Protein AF-A0A447T8I1-F1 (afdb_monomer)

Organism: Chromobacterium violaceum (NCBI:txid536)

Nearest PDB structures (foldseek):
  5cec-assembly1_A  TM=8.664E-01  e=1.759E-02  Bdellovibrio bacteriovorus HD100
  5ceb-assembly1_A  TM=6.278E-01  e=9.983E-03  Bdellovibrio bacteriovorus HD100
  5ced-assembly1_A  TM=6.564E-01  e=1.368E-02  Bdellovibrio bacteriovorus HD100
  5ceb-assembly2_B  TM=6.563E-01  e=1.368E-02  Bdellovibrio bacteriovorus HD100
  5cer-assembly4_G  TM=5.847E-01  e=1.132E-02  Bdellovibrio bacteriovorus HD100

Sequence (103 aa):
MLLDAARGPYAGEFIASLPIAATDGTLKKRFAELGPRLRMKTGTLNDVKALAGYWQAADGRRLAIVAIVNGPRAMESGKALDAVVADLALAFNTDAMRSSAKR

Structure (mmCIF, N/CA/C/O backbone):
data_AF-A0A447T8I1-F1
#
_entry.id   AF-A0A447T8I1-F1
#
loop_
_atom_site.group_PDB
_atom_site.id
_atom_site.type_symbol
_atom_site.label_atom_id
_atom_site.label_alt_id
_atom_site.label_comp_id
_atom_site.label_asym_id
_atom_site.label_entity_id
_atom_site.label_seq_id
_atom_site.pdbx_PDB_ins_code
_atom_site.Cartn_x
_atom_site.Cartn_y
_atom_site.Cartn_z
_atom_site.occupancy
_atom_site.B_iso_or_equiv
_atom_site.auth_seq_id
_atom_site.auth_comp_id
_atom_site.auth_asym_id
_atom_site.auth_atom_id
_atom_site.pdbx_PDB_model_num
ATOM 1 N N . MET A 1 1 ? -1.283 -14.438 5.667 1.00 86.75 1 MET A N 1
ATOM 2 C CA . MET A 1 1 ? -0.375 -13.507 6.378 1.00 86.75 1 MET A CA 1
ATOM 3 C C . MET A 1 1 ? -1.011 -12.156 6.708 1.00 86.75 1 MET A C 1
ATOM 5 O O . MET A 1 1 ? -1.204 -11.927 7.887 1.00 86.75 1 MET A O 1
ATOM 9 N N . LEU A 1 2 ? -1.335 -11.248 5.764 1.00 94.19 2 LEU A N 1
ATOM 10 C CA . LEU A 1 2 ? -1.904 -9.926 6.137 1.00 94.19 2 LEU A CA 1
ATOM 11 C C . LEU A 1 2 ? -3.222 -10.054 6.924 1.00 94.19 2 LEU A C 1
ATOM 13 O O . LEU A 1 2 ? -3.401 -9.430 7.962 1.00 94.19 2 LEU A O 1
ATOM 17 N N . LEU A 1 3 ? -4.132 -10.922 6.481 1.00 93.62 3 LEU A N 1
ATOM 18 C CA . LEU A 1 3 ? -5.373 -11.169 7.224 1.00 93.62 3 LEU A CA 1
ATOM 19 C C . LEU A 1 3 ? -5.114 -11.697 8.643 1.00 93.62 3 LEU A C 1
ATOM 21 O O . LEU A 1 3 ? -5.807 -11.294 9.573 1.00 93.62 3 LEU A O 1
ATOM 25 N N . ASP A 1 4 ? -4.097 -12.540 8.813 1.00 93.44 4 ASP A N 1
ATOM 26 C CA . ASP A 1 4 ? -3.733 -13.113 10.112 1.00 93.44 4 ASP A CA 1
ATOM 27 C C . ASP A 1 4 ? -3.084 -12.058 11.014 1.00 93.44 4 ASP A C 1
ATOM 29 O O . ASP A 1 4 ? -3.481 -11.897 12.164 1.00 93.44 4 ASP A O 1
ATOM 33 N N . ALA A 1 5 ? -2.155 -11.264 10.473 1.00 92.94 5 ALA A N 1
ATOM 34 C CA . ALA A 1 5 ? -1.505 -10.167 11.185 1.00 92.94 5 ALA A CA 1
ATOM 35 C C . ALA A 1 5 ? -2.520 -9.120 11.666 1.00 92.94 5 ALA A C 1
ATOM 37 O O . ALA A 1 5 ? -2.406 -8.618 12.778 1.00 92.94 5 ALA A O 1
ATOM 38 N N . ALA A 1 6 ? -3.553 -8.834 10.868 1.00 91.88 6 ALA A N 1
ATOM 39 C CA . ALA A 1 6 ? -4.625 -7.915 11.240 1.00 91.88 6 ALA A CA 1
ATOM 40 C C . ALA A 1 6 ? -5.545 -8.439 12.360 1.00 91.88 6 ALA A C 1
ATOM 42 O O . ALA A 1 6 ? -6.269 -7.637 12.951 1.00 91.88 6 ALA A O 1
ATOM 43 N N . ARG A 1 7 ? -5.546 -9.753 12.623 1.00 92.44 7 ARG A N 1
ATOM 44 C CA . ARG A 1 7 ? -6.334 -10.417 13.677 1.00 92.44 7 ARG A CA 1
ATOM 45 C C . ARG A 1 7 ? -5.501 -10.778 14.910 1.00 92.44 7 ARG A C 1
ATOM 47 O O . ARG A 1 7 ? -6.066 -11.180 15.921 1.00 92.44 7 ARG A O 1
ATOM 54 N N . GLY A 1 8 ? -4.177 -10.676 14.813 1.00 92.75 8 GLY A N 1
ATOM 55 C CA . GLY A 1 8 ? -3.254 -11.028 15.883 1.00 92.75 8 GLY A CA 1
ATOM 56 C C . GLY A 1 8 ? -3.182 -9.979 17.001 1.00 92.75 8 GLY A C 1
ATOM 57 O O . GLY A 1 8 ? -3.617 -8.841 16.821 1.00 92.75 8 GLY A O 1
ATOM 58 N N . PRO A 1 9 ? -2.570 -10.333 18.144 1.00 95.44 9 PRO A N 1
ATOM 59 C CA . PRO A 1 9 ? -2.444 -9.440 19.299 1.00 95.44 9 PRO A CA 1
ATOM 60 C C . PRO A 1 9 ? -1.602 -8.185 19.017 1.00 95.44 9 PRO A C 1
ATOM 62 O O . PRO A 1 9 ? -1.811 -7.166 19.660 1.00 95.44 9 PRO A O 1
ATOM 65 N N . TYR A 1 10 ? -0.703 -8.237 18.028 1.00 95.50 10 TYR A N 1
ATOM 66 C CA . TYR A 1 10 ? 0.179 -7.129 17.627 1.00 95.50 10 TYR A CA 1
ATOM 67 C C . TYR A 1 10 ? -0.304 -6.393 16.367 1.00 95.50 10 TYR A C 1
ATOM 69 O O . TYR A 1 10 ? 0.487 -5.796 15.630 1.00 95.50 10 TYR A O 1
ATOM 77 N N . ALA A 1 11 ? -1.598 -6.495 16.042 1.00 94.50 11 ALA A N 1
ATOM 78 C CA . ALA A 1 11 ? -2.146 -5.907 14.822 1.00 94.50 11 ALA A CA 1
ATOM 79 C C . ALA A 1 11 ? -1.917 -4.388 14.756 1.00 94.50 11 ALA A C 1
ATOM 81 O O . ALA A 1 11 ? -1.638 -3.857 13.678 1.00 94.50 11 ALA A O 1
ATOM 82 N N . GLY A 1 12 ? -2.022 -3.694 15.894 1.00 94.00 12 GLY A N 1
ATOM 83 C CA . GLY A 1 12 ? -1.830 -2.247 15.983 1.00 94.00 12 GLY A CA 1
ATOM 84 C C . GLY A 1 12 ? -0.414 -1.833 15.601 1.00 94.00 12 GLY A C 1
ATOM 85 O O . GLY A 1 12 ? -0.234 -1.018 14.698 1.00 94.00 12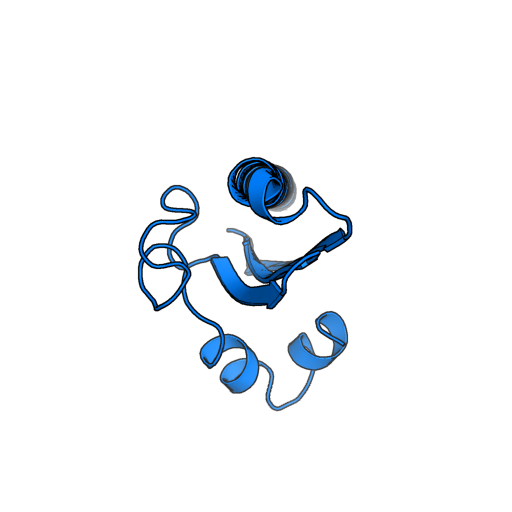 GLY A O 1
ATOM 86 N N . GLU A 1 13 ? 0.586 -2.447 16.225 1.00 96.12 13 GLU A N 1
ATOM 87 C CA . GLU A 1 13 ? 2.007 -2.189 15.999 1.00 96.12 13 GLU A CA 1
ATOM 88 C C . GLU A 1 13 ? 2.422 -2.569 14.577 1.00 96.12 13 GLU A C 1
ATOM 90 O O . GLU A 1 13 ? 3.112 -1.804 13.899 1.00 96.12 13 GLU A O 1
ATOM 95 N N . PHE A 1 14 ? 1.947 -3.717 14.081 1.00 95.69 14 PHE A N 1
ATOM 96 C CA . PHE A 1 14 ? 2.223 -4.146 12.713 1.00 95.69 14 PHE A CA 1
ATOM 97 C C . PHE A 1 14 ? 1.696 -3.130 11.692 1.00 95.69 14 PHE A C 1
ATOM 99 O O . PHE A 1 14 ? 2.434 -2.715 10.800 1.00 95.69 14 PHE A O 1
ATOM 106 N N . ILE A 1 15 ? 0.446 -2.677 11.830 1.00 95.56 15 ILE A N 1
ATOM 107 C CA . ILE A 1 15 ? -0.136 -1.669 10.931 1.00 95.56 15 ILE A CA 1
ATOM 108 C C . ILE A 1 15 ? 0.569 -0.319 11.094 1.00 95.56 15 ILE A C 1
ATOM 110 O O . ILE A 1 15 ? 0.820 0.363 10.099 1.00 95.56 15 ILE A O 1
ATOM 114 N N . ALA A 1 16 ? 0.908 0.061 12.327 1.00 94.69 16 ALA A N 1
ATOM 115 C CA . ALA A 1 16 ? 1.613 1.301 12.622 1.00 94.69 16 ALA A CA 1
ATOM 116 C C . ALA A 1 16 ? 2.996 1.354 11.956 1.00 94.69 16 ALA A C 1
ATOM 118 O O . ALA A 1 16 ? 3.407 2.424 11.516 1.00 94.69 16 ALA A O 1
ATOM 119 N N . SER A 1 17 ? 3.663 0.203 11.821 1.00 94.69 17 SER A N 1
ATOM 120 C CA . SER A 1 17 ? 4.969 0.081 11.163 1.00 94.69 17 SER A CA 1
ATOM 121 C C . SER A 1 17 ? 4.932 0.293 9.643 1.00 94.69 17 SER A C 1
ATOM 123 O O . SER A 1 17 ? 5.969 0.543 9.024 1.00 94.69 17 SER A O 1
ATOM 125 N N . LEU A 1 18 ? 3.754 0.185 9.016 1.00 96.75 18 LEU A N 1
ATOM 126 C CA . LEU A 1 18 ? 3.615 0.349 7.573 1.00 96.75 18 LEU A CA 1
ATOM 127 C C . LEU A 1 18 ? 3.621 1.840 7.187 1.00 96.75 18 LEU A C 1
ATOM 129 O O . LEU A 1 18 ? 2.883 2.618 7.800 1.00 96.75 18 LEU A O 1
ATOM 133 N N . PRO A 1 19 ? 4.369 2.228 6.131 1.00 97.75 19 PRO A N 1
ATOM 134 C CA . PRO A 1 19 ? 4.368 3.590 5.606 1.00 97.75 19 PRO A CA 1
ATOM 135 C C . PRO A 1 19 ? 2.969 4.104 5.268 1.00 97.75 19 PRO A C 1
ATOM 137 O O . PRO A 1 19 ? 2.165 3.382 4.671 1.00 97.75 19 PRO A O 1
ATOM 140 N N . ILE A 1 20 ? 2.717 5.370 5.595 1.00 97.75 20 ILE A N 1
ATOM 141 C CA . ILE A 1 20 ? 1.455 6.057 5.332 1.00 97.75 20 ILE A CA 1
ATOM 142 C C . ILE A 1 20 ? 1.493 6.722 3.948 1.00 97.75 20 ILE A C 1
ATOM 144 O O . ILE A 1 20 ? 2.448 7.428 3.602 1.00 97.75 20 ILE A O 1
ATOM 148 N N . ALA A 1 21 ? 0.439 6.519 3.155 1.00 97.31 21 ALA A N 1
ATOM 149 C CA . ALA A 1 21 ? 0.269 7.194 1.871 1.00 97.31 21 ALA A CA 1
ATOM 150 C C . ALA A 1 21 ? 0.326 8.727 1.997 1.00 97.31 21 ALA A C 1
ATOM 152 O O . ALA A 1 21 ? -0.092 9.307 3.001 1.00 97.31 21 ALA A O 1
ATOM 153 N N . ALA A 1 22 ? 0.895 9.377 0.977 1.00 96.25 22 ALA A N 1
ATOM 154 C CA . ALA A 1 22 ? 1.117 10.825 0.896 1.00 96.25 22 ALA A CA 1
ATOM 155 C C . ALA A 1 22 ? 1.935 11.462 2.040 1.00 96.25 22 ALA A C 1
ATOM 157 O O . ALA A 1 22 ? 2.058 12.683 2.104 1.00 96.25 22 ALA A O 1
ATOM 158 N N . THR A 1 23 ? 2.529 10.651 2.921 1.00 96.00 23 THR A N 1
ATOM 159 C CA . THR A 1 23 ? 3.230 11.139 4.116 1.00 96.00 23 THR A CA 1
ATOM 160 C C . THR A 1 23 ? 4.645 10.573 4.188 1.00 96.00 23 THR A C 1
ATOM 162 O O . THR A 1 23 ? 5.619 11.330 4.185 1.00 96.00 23 THR A O 1
ATOM 165 N N . ASP A 1 24 ? 4.781 9.244 4.142 1.00 92.31 24 ASP A N 1
ATOM 166 C CA . ASP A 1 24 ? 6.020 8.583 4.551 1.00 92.31 24 ASP A CA 1
ATOM 167 C C . ASP A 1 24 ? 6.791 7.936 3.403 1.00 92.31 24 ASP A C 1
ATOM 169 O O . ASP A 1 24 ? 6.233 7.318 2.490 1.00 92.31 24 ASP A O 1
ATOM 173 N N . GLY A 1 25 ? 8.122 8.014 3.509 1.00 91.81 25 GLY A N 1
ATOM 174 C CA . GLY A 1 25 ? 9.083 7.220 2.744 1.00 91.81 25 GLY A CA 1
ATOM 175 C C . GLY A 1 25 ? 8.740 7.070 1.261 1.00 91.81 25 GLY A C 1
ATOM 176 O O . GLY A 1 25 ? 8.568 8.045 0.529 1.00 91.81 25 GLY A O 1
ATOM 177 N N . THR A 1 26 ? 8.622 5.821 0.810 1.00 93.25 26 THR A N 1
ATOM 178 C CA . THR A 1 26 ? 8.363 5.468 -0.596 1.00 93.25 26 THR A CA 1
ATOM 179 C C . THR A 1 26 ? 6.937 5.759 -1.077 1.00 93.25 26 THR A C 1
ATOM 181 O O . THR A 1 26 ? 6.643 5.526 -2.251 1.00 93.25 26 THR A O 1
ATOM 184 N N . LEU A 1 27 ? 6.042 6.210 -0.191 1.00 95.81 27 LEU A N 1
ATOM 185 C CA . LEU A 1 27 ? 4.663 6.587 -0.514 1.00 95.81 27 LEU A CA 1
ATOM 186 C C . LEU A 1 27 ? 4.406 8.095 -0.404 1.00 95.81 27 LEU A C 1
ATOM 188 O O . LEU A 1 27 ? 3.323 8.541 -0.764 1.00 95.81 27 LEU A O 1
ATOM 192 N N . LYS A 1 28 ? 5.394 8.897 0.013 1.00 95.19 28 LYS A N 1
ATOM 193 C CA . LYS A 1 28 ? 5.243 10.342 0.262 1.00 95.19 28 LYS A CA 1
ATOM 194 C C . LYS A 1 28 ? 4.593 11.133 -0.884 1.00 95.19 28 LYS A C 1
ATOM 196 O O . LYS A 1 28 ? 3.934 12.131 -0.637 1.00 95.19 28 LYS A O 1
ATOM 201 N N . LYS A 1 29 ? 4.782 10.710 -2.138 1.00 95.19 29 LYS A N 1
ATOM 202 C CA . LYS A 1 29 ? 4.211 11.360 -3.336 1.00 95.19 29 LYS A CA 1
ATOM 203 C C . LYS A 1 29 ? 3.177 10.491 -4.074 1.00 95.19 29 LYS A C 1
ATOM 205 O O . LYS A 1 29 ? 2.952 10.705 -5.259 1.00 95.19 29 LYS A O 1
ATOM 210 N N . ARG A 1 30 ? 2.617 9.468 -3.422 1.00 95.56 30 ARG A N 1
ATOM 211 C CA . ARG A 1 30 ? 1.702 8.480 -4.023 1.00 95.56 30 ARG A CA 1
ATOM 212 C C . ARG A 1 30 ? 0.412 8.396 -3.211 1.00 95.56 30 ARG A C 1
ATOM 214 O O . ARG A 1 30 ? 0.460 8.564 -1.992 1.00 95.56 30 ARG A O 1
ATOM 221 N N . PHE A 1 31 ? -0.698 8.091 -3.884 1.00 97.12 31 PHE A N 1
ATOM 222 C CA . PHE A 1 31 ? -2.014 7.867 -3.271 1.00 97.12 31 PHE A CA 1
ATOM 223 C C . PHE A 1 31 ? -2.533 9.056 -2.440 1.00 97.12 31 PHE A C 1
ATOM 225 O O . PHE A 1 31 ? -3.029 8.884 -1.325 1.00 97.12 31 PHE A O 1
ATOM 232 N N . ALA A 1 32 ? -2.388 10.280 -2.955 1.00 95.81 32 ALA A N 1
ATOM 233 C CA . ALA A 1 32 ? -2.827 11.493 -2.259 1.00 95.81 32 ALA A CA 1
ATOM 234 C C . ALA A 1 32 ? -4.347 11.521 -2.037 1.00 95.81 32 ALA A C 1
ATOM 236 O O . ALA A 1 32 ? -4.817 11.962 -0.993 1.00 95.81 32 ALA A O 1
ATOM 237 N N . GLU A 1 33 ? -5.095 10.982 -2.992 1.00 94.06 33 GLU A N 1
ATOM 238 C CA . GLU A 1 33 ? -6.544 10.816 -2.976 1.00 94.06 33 GLU A CA 1
ATOM 239 C C . GLU A 1 33 ? -7.039 9.855 -1.885 1.00 94.06 33 GLU A C 1
ATOM 241 O O . GLU A 1 33 ? -8.165 9.982 -1.409 1.00 94.06 33 GLU A O 1
ATOM 246 N N . LEU A 1 34 ? -6.192 8.916 -1.456 1.00 95.81 34 LEU A N 1
ATOM 247 C CA . LEU A 1 34 ? -6.501 7.969 -0.386 1.00 95.81 34 LEU A CA 1
ATOM 248 C C . LEU A 1 34 ? -6.029 8.468 0.985 1.00 95.81 34 LEU A C 1
ATOM 250 O O . LEU A 1 34 ? -6.677 8.212 2.006 1.00 95.81 34 LEU A O 1
ATOM 254 N N . GLY A 1 35 ? -4.905 9.187 1.016 1.00 95.25 35 GLY A N 1
ATOM 255 C CA . GLY A 1 35 ? -4.353 9.783 2.227 1.00 95.25 35 GLY A CA 1
ATOM 256 C C . GLY A 1 35 ? -4.058 8.752 3.330 1.00 95.25 35 GLY A C 1
ATOM 257 O O . GLY A 1 35 ? -3.771 7.587 3.047 1.00 95.25 35 GLY A O 1
ATOM 258 N N . PRO A 1 36 ? -4.142 9.130 4.619 1.00 95.94 36 PRO A N 1
ATOM 259 C CA . PRO A 1 36 ? -3.572 8.341 5.713 1.00 95.94 36 PRO A CA 1
ATOM 260 C C . PRO A 1 36 ? -4.291 7.017 6.016 1.00 95.94 36 PRO A C 1
ATOM 262 O O . PRO A 1 36 ? -3.810 6.214 6.818 1.00 95.94 36 PRO A O 1
ATOM 265 N N . ARG A 1 37 ? -5.445 6.780 5.383 1.00 96.25 37 ARG A N 1
ATOM 266 C CA . ARG A 1 37 ? -6.212 5.532 5.490 1.00 96.25 37 ARG A CA 1
ATOM 267 C C . ARG A 1 37 ? -5.585 4.384 4.697 1.00 96.25 37 ARG A C 1
ATOM 269 O O . ARG A 1 37 ? -5.939 3.230 4.942 1.00 96.25 37 ARG A O 1
ATOM 276 N N . LEU A 1 38 ? -4.662 4.683 3.777 1.00 98.12 38 LEU A N 1
ATOM 277 C CA . LEU A 1 38 ? -3.856 3.685 3.085 1.00 98.12 38 LEU A CA 1
ATOM 278 C C . LEU A 1 38 ? -2.473 3.578 3.737 1.00 98.12 38 LEU A C 1
ATOM 280 O O . LEU A 1 38 ? -1.721 4.552 3.814 1.00 98.12 38 LEU A O 1
ATOM 284 N N . ARG A 1 39 ? -2.117 2.363 4.160 1.00 98.12 39 ARG A N 1
ATOM 285 C CA . ARG A 1 39 ? -0.793 2.036 4.700 1.00 98.12 39 ARG A CA 1
ATOM 286 C C . ARG A 1 39 ? -0.228 0.814 4.007 1.00 98.12 39 ARG A C 1
ATOM 288 O O . ARG A 1 39 ? -0.860 -0.242 4.031 1.00 98.12 39 ARG A O 1
ATOM 295 N N . MET A 1 40 ? 0.948 0.930 3.394 1.00 98.12 40 MET A N 1
ATOM 296 C CA . MET A 1 40 ? 1.518 -0.164 2.602 1.00 98.12 40 MET A CA 1
ATOM 297 C C . MET A 1 40 ? 3.037 -0.202 2.637 1.00 98.12 40 MET A C 1
ATOM 299 O O . MET A 1 40 ? 3.717 0.823 2.599 1.00 98.12 40 MET A O 1
ATOM 303 N N . LYS A 1 41 ? 3.581 -1.416 2.592 1.00 97.62 41 LYS A N 1
ATOM 304 C CA . LYS A 1 41 ? 4.980 -1.633 2.260 1.00 97.62 41 LYS A CA 1
ATOM 305 C C . LYS A 1 41 ? 5.161 -1.680 0.744 1.00 97.62 41 LYS A C 1
ATOM 307 O O . LYS A 1 41 ? 4.352 -2.246 0.012 1.00 97.62 41 LYS A O 1
ATOM 312 N N . THR A 1 42 ? 6.270 -1.107 0.293 1.00 97.06 42 THR A N 1
ATOM 313 C CA . THR A 1 42 ? 6.751 -1.165 -1.090 1.00 97.06 42 THR A CA 1
ATOM 314 C C . THR A 1 42 ? 7.840 -2.226 -1.257 1.00 97.06 42 THR A C 1
ATOM 316 O O . THR A 1 42 ? 8.675 -2.412 -0.365 1.00 97.06 42 THR A O 1
ATOM 319 N N . GLY A 1 43 ? 7.851 -2.888 -2.413 1.00 96.19 43 GLY A N 1
ATOM 320 C CA . GLY A 1 43 ? 8.920 -3.773 -2.871 1.00 96.19 43 GLY A CA 1
ATOM 321 C C . GLY A 1 43 ? 9.348 -3.405 -4.290 1.00 96.19 43 GLY A C 1
ATOM 322 O O . GLY A 1 43 ? 8.519 -3.068 -5.137 1.00 96.19 43 GLY A O 1
ATOM 323 N N . THR A 1 44 ? 10.650 -3.390 -4.556 1.00 96.00 44 THR A N 1
ATOM 324 C CA . THR A 1 44 ? 11.204 -3.144 -5.894 1.00 96.00 44 THR A CA 1
ATOM 325 C C . THR A 1 44 ? 12.476 -3.963 -6.056 1.00 96.00 44 THR A C 1
ATOM 327 O O . THR A 1 44 ? 13.375 -3.846 -5.229 1.00 96.00 44 THR A O 1
ATOM 330 N N . LEU A 1 45 ? 12.523 -4.769 -7.111 1.00 96.06 45 LEU A N 1
ATOM 331 C CA . LEU A 1 45 ? 13.696 -5.487 -7.619 1.00 96.06 45 LEU A CA 1
ATOM 332 C C . LEU A 1 45 ? 13.762 -5.263 -9.139 1.00 96.06 45 LEU A C 1
ATOM 334 O O . LEU A 1 45 ? 12.851 -4.647 -9.691 1.00 96.06 45 LEU A O 1
ATOM 338 N N . ASN A 1 46 ? 14.801 -5.769 -9.812 1.00 95.38 46 ASN A N 1
ATOM 339 C CA . ASN A 1 46 ? 15.012 -5.549 -11.253 1.00 95.38 46 ASN A CA 1
ATOM 340 C C . ASN A 1 46 ? 13.763 -5.864 -12.094 1.00 95.38 46 ASN A C 1
ATOM 342 O O . ASN A 1 46 ? 13.304 -5.015 -12.852 1.00 95.38 46 ASN A O 1
ATOM 346 N N . ASP A 1 47 ? 13.157 -7.027 -11.861 1.00 97.00 47 ASP A N 1
ATOM 347 C CA . ASP A 1 47 ? 11.995 -7.502 -12.617 1.00 97.00 47 ASP A CA 1
ATOM 348 C C . ASP A 1 47 ? 10.732 -7.583 -11.750 1.00 97.00 47 ASP A C 1
ATOM 350 O O . ASP A 1 47 ? 9.814 -8.341 -12.058 1.00 97.00 47 ASP A O 1
ATOM 354 N N . VAL A 1 48 ? 10.681 -6.841 -10.633 1.00 97.81 48 VAL A N 1
ATOM 355 C CA . VAL A 1 48 ? 9.550 -6.900 -9.692 1.00 97.81 48 VAL A CA 1
ATOM 356 C C . VAL A 1 48 ? 9.159 -5.523 -9.168 1.00 97.81 48 VAL A C 1
ATOM 358 O O . VAL A 1 48 ? 9.975 -4.785 -8.611 1.00 97.81 48 VAL A O 1
ATOM 361 N N . LYS A 1 49 ? 7.859 -5.228 -9.218 1.00 97.94 49 LYS A N 1
ATOM 362 C CA . LYS A 1 49 ? 7.222 -4.145 -8.461 1.00 97.94 49 LYS A CA 1
ATOM 363 C C . LYS A 1 49 ? 6.128 -4.710 -7.573 1.00 97.94 49 LYS A C 1
ATOM 365 O O . LYS A 1 49 ? 5.274 -5.451 -8.044 1.00 97.94 49 LYS A O 1
ATOM 370 N N . ALA A 1 50 ? 6.138 -4.340 -6.296 1.00 98.06 50 ALA A N 1
ATOM 371 C CA . ALA A 1 50 ? 5.173 -4.847 -5.331 1.00 98.06 50 ALA A CA 1
ATOM 372 C C . ALA A 1 50 ? 4.670 -3.770 -4.363 1.00 98.06 50 ALA A C 1
ATOM 374 O O . ALA A 1 50 ? 5.413 -2.875 -3.942 1.00 98.06 50 ALA A O 1
ATOM 375 N N . LEU A 1 51 ? 3.408 -3.919 -3.973 1.00 98.25 51 LEU A N 1
ATOM 376 C CA . LEU A 1 51 ? 2.728 -3.187 -2.914 1.00 98.25 51 LEU A CA 1
ATOM 377 C C . LEU A 1 51 ? 1.929 -4.172 -2.064 1.00 98.25 51 LEU A C 1
ATOM 379 O O . LEU A 1 51 ? 1.215 -5.019 -2.599 1.00 98.25 51 LEU A O 1
ATOM 383 N N . ALA A 1 52 ? 2.020 -4.052 -0.744 1.00 98.25 52 ALA A N 1
ATOM 384 C CA . ALA A 1 52 ? 1.226 -4.864 0.172 1.00 98.25 52 ALA A CA 1
ATOM 385 C C . ALA A 1 52 ? 0.862 -4.071 1.427 1.00 98.25 52 ALA A C 1
ATOM 387 O O . ALA A 1 52 ? 1.721 -3.418 2.020 1.00 98.25 52 ALA A O 1
ATOM 388 N N . GLY A 1 53 ? -0.398 -4.125 1.850 1.00 97.88 53 GLY A N 1
ATOM 389 C CA . GLY A 1 53 ? -0.839 -3.422 3.048 1.00 97.88 53 GLY A CA 1
ATOM 390 C C . GLY A 1 53 ? -2.348 -3.366 3.204 1.00 97.88 53 GLY A C 1
ATOM 391 O O . GLY A 1 53 ? -3.060 -4.271 2.768 1.00 97.88 53 GLY A O 1
ATOM 392 N N . TYR A 1 54 ? -2.824 -2.303 3.849 1.00 97.94 54 TYR A N 1
ATOM 393 C CA . TYR A 1 54 ? -4.221 -2.156 4.229 1.00 97.94 54 TYR A CA 1
ATOM 394 C C . TYR A 1 54 ? -4.805 -0.813 3.822 1.00 97.94 54 TYR A C 1
ATOM 396 O O . TYR A 1 54 ? -4.160 0.229 3.945 1.00 97.94 54 TYR A O 1
ATOM 404 N N . TRP A 1 55 ? -6.078 -0.863 3.449 1.00 97.75 55 TRP A N 1
ATOM 405 C CA . TRP A 1 55 ? -6.971 0.280 3.353 1.00 97.75 55 TRP A CA 1
ATOM 406 C C . TRP A 1 55 ? -8.009 0.225 4.478 1.00 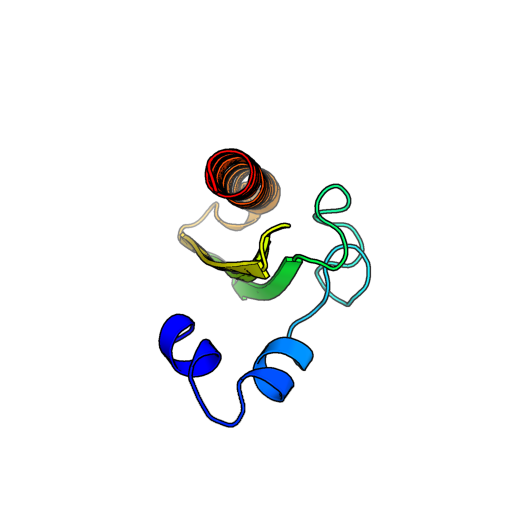97.75 55 TRP A C 1
ATOM 408 O O . TRP A 1 55 ? -8.608 -0.827 4.720 1.00 97.75 55 TRP A O 1
ATOM 418 N N . GLN A 1 56 ? -8.229 1.348 5.160 1.00 96.44 56 GLN A N 1
ATOM 419 C CA . GLN A 1 56 ? -9.284 1.497 6.161 1.00 96.44 56 GLN A CA 1
ATOM 420 C C . GLN A 1 56 ? -10.480 2.254 5.570 1.00 96.44 56 GLN A C 1
ATOM 422 O O . GLN A 1 56 ? -10.401 3.456 5.313 1.00 96.44 56 GLN A O 1
ATOM 427 N N . ALA A 1 57 ? -11.593 1.549 5.365 1.00 95.06 57 ALA A N 1
ATOM 428 C CA . ALA A 1 57 ? -12.823 2.134 4.845 1.00 95.06 57 ALA A CA 1
ATOM 429 C C . ALA A 1 57 ? -13.552 2.977 5.900 1.00 95.06 57 ALA A C 1
ATOM 431 O O . ALA A 1 57 ? -13.298 2.876 7.103 1.00 95.06 57 ALA A O 1
ATOM 432 N N . ALA A 1 58 ? -14.479 3.817 5.438 1.00 91.56 58 ALA A N 1
ATOM 433 C CA . ALA A 1 58 ? -15.235 4.729 6.295 1.00 91.56 58 ALA A CA 1
ATOM 434 C C . ALA A 1 58 ? -16.114 4.022 7.346 1.00 91.56 58 ALA A C 1
ATOM 436 O O . ALA A 1 58 ? -16.365 4.595 8.400 1.00 91.56 58 ALA A O 1
ATOM 437 N N . ASP A 1 59 ? -16.549 2.788 7.084 1.00 91.56 59 ASP A N 1
ATOM 438 C CA . ASP A 1 59 ? -17.354 1.966 8.001 1.00 91.56 59 ASP A CA 1
ATOM 439 C C . ASP A 1 59 ? -16.505 1.174 9.017 1.00 91.56 59 ASP A C 1
ATOM 441 O O . ASP A 1 59 ? -17.018 0.319 9.737 1.00 91.56 59 ASP A O 1
ATOM 445 N N . GLY A 1 60 ? -15.191 1.419 9.054 1.00 90.44 60 GLY A N 1
ATOM 446 C CA . GLY A 1 60 ? -14.250 0.730 9.931 1.00 90.44 60 GLY A CA 1
ATOM 447 C C . GLY A 1 60 ? -13.786 -0.634 9.415 1.00 90.44 60 GLY A C 1
ATOM 448 O O . GLY A 1 60 ? -12.852 -1.200 9.992 1.00 90.44 60 GLY A O 1
ATOM 449 N N . ARG A 1 61 ? -14.355 -1.157 8.316 1.00 92.31 61 ARG A N 1
ATOM 450 C CA . ARG A 1 61 ? -13.837 -2.374 7.681 1.00 92.31 61 ARG A CA 1
ATOM 451 C C . ARG A 1 61 ? -12.462 -2.108 7.080 1.00 92.31 61 ARG A C 1
ATOM 453 O O . ARG A 1 61 ? -12.142 -1.015 6.611 1.00 92.31 61 ARG A O 1
ATOM 460 N N . ARG A 1 62 ? -11.639 -3.153 7.071 1.00 93.56 62 ARG A N 1
ATOM 461 C CA . ARG A 1 62 ? -10.282 -3.109 6.531 1.00 93.56 62 ARG A CA 1
ATOM 462 C C . ARG A 1 62 ? -10.172 -4.024 5.324 1.00 93.56 62 ARG A C 1
ATOM 464 O O . ARG A 1 62 ? -10.523 -5.199 5.412 1.00 93.56 62 ARG A O 1
ATOM 471 N N . LEU A 1 63 ? -9.637 -3.4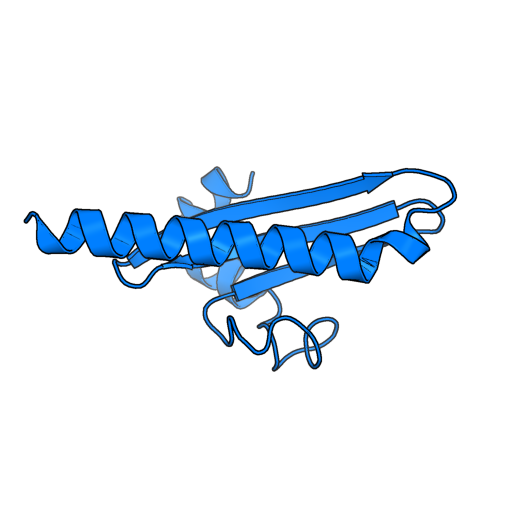93 4.234 1.00 96.31 63 LEU A N 1
ATOM 472 C CA . LEU A 1 63 ? -9.285 -4.261 3.048 1.00 96.31 63 LEU A CA 1
ATOM 473 C C . LEU A 1 63 ? -7.779 -4.529 3.064 1.00 96.31 63 LEU A C 1
ATOM 475 O O . LEU A 1 63 ? -6.986 -3.594 3.151 1.00 96.31 63 LEU A O 1
ATOM 479 N N . ALA A 1 64 ? -7.382 -5.799 2.988 1.00 97.38 64 ALA A N 1
ATOM 480 C CA . ALA A 1 64 ? -5.996 -6.175 2.730 1.00 97.38 64 ALA A CA 1
ATOM 481 C C . ALA A 1 64 ? -5.760 -6.194 1.214 1.00 97.38 64 ALA A C 1
ATOM 483 O O . ALA A 1 64 ? -6.510 -6.843 0.488 1.00 97.38 64 ALA A O 1
ATOM 484 N N . ILE A 1 65 ? -4.724 -5.498 0.747 1.00 97.94 65 ILE A N 1
ATOM 485 C CA . ILE A 1 65 ? -4.379 -5.386 -0.674 1.00 97.94 65 ILE A CA 1
ATOM 486 C C . ILE A 1 65 ? -2.954 -5.896 -0.868 1.00 97.94 65 ILE A C 1
ATOM 488 O O . ILE A 1 65 ? -2.038 -5.483 -0.155 1.00 97.94 65 ILE A O 1
ATOM 492 N N . VAL A 1 66 ? -2.770 -6.777 -1.851 1.00 98.00 66 VAL A N 1
ATOM 493 C CA . VAL A 1 66 ? -1.459 -7.226 -2.331 1.00 98.00 66 VAL A CA 1
ATOM 494 C C . VAL A 1 66 ? -1.464 -7.134 -3.847 1.00 98.00 66 VAL A C 1
ATOM 496 O O . VAL A 1 66 ? -2.329 -7.712 -4.498 1.00 98.00 66 VAL A O 1
ATOM 499 N N . ALA A 1 67 ? -0.495 -6.415 -4.399 1.00 97.62 67 ALA A N 1
ATOM 500 C CA . ALA A 1 67 ? -0.341 -6.242 -5.830 1.00 97.62 67 ALA A CA 1
ATOM 501 C C . ALA A 1 67 ? 1.133 -6.428 -6.197 1.00 97.62 67 ALA A C 1
ATOM 503 O O . ALA A 1 67 ? 2.008 -5.759 -5.644 1.00 97.62 67 ALA A O 1
ATOM 504 N N . ILE A 1 68 ? 1.409 -7.370 -7.097 1.00 98.00 68 ILE A N 1
ATOM 505 C CA . ILE A 1 68 ? 2.761 -7.754 -7.505 1.00 98.00 68 ILE A CA 1
ATOM 506 C C . ILE A 1 68 ? 2.780 -7.861 -9.024 1.00 98.00 68 ILE A C 1
ATOM 508 O O . ILE A 1 68 ? 1.940 -8.538 -9.613 1.00 98.00 68 ILE A O 1
ATOM 512 N N . VAL A 1 69 ? 3.758 -7.214 -9.645 1.00 98.12 69 VAL A N 1
ATOM 513 C CA . VAL A 1 69 ? 4.061 -7.346 -11.067 1.00 98.12 69 VAL A CA 1
ATOM 514 C C . VAL A 1 69 ? 5.452 -7.937 -11.190 1.00 98.12 69 VAL A C 1
ATOM 516 O O . VAL A 1 69 ? 6.405 -7.363 -10.665 1.00 98.12 69 VAL A O 1
ATOM 519 N N . ASN A 1 70 ? 5.545 -9.066 -11.891 1.00 98.00 70 ASN A N 1
ATOM 520 C CA . ASN A 1 70 ? 6.798 -9.735 -12.219 1.00 98.00 70 ASN A CA 1
ATOM 521 C C . ASN A 1 70 ? 7.032 -9.672 -13.731 1.00 98.00 70 ASN A C 1
ATOM 523 O O . ASN A 1 70 ? 6.103 -9.890 -14.511 1.00 98.00 70 ASN A O 1
ATOM 527 N N . GLY A 1 71 ? 8.270 -9.419 -14.138 1.00 96.94 71 GLY A N 1
ATOM 528 C CA . GLY A 1 71 ? 8.709 -9.468 -15.525 1.00 96.94 71 GLY A CA 1
ATOM 529 C C . GLY A 1 71 ? 9.679 -8.343 -15.895 1.00 96.94 71 GLY A C 1
ATOM 530 O O . GLY A 1 71 ? 9.817 -7.370 -15.154 1.00 96.94 71 GLY A O 1
ATOM 531 N N . PRO A 1 72 ? 10.288 -8.426 -17.089 1.00 96.50 72 PRO A N 1
ATOM 532 C CA . PRO A 1 72 ? 11.366 -7.528 -17.517 1.00 96.50 72 PRO A CA 1
ATOM 533 C C . PRO A 1 72 ? 10.953 -6.054 -17.633 1.00 96.50 72 PRO A C 1
ATOM 535 O O . PRO A 1 72 ? 11.795 -5.165 -17.676 1.00 96.50 72 PRO A O 1
ATOM 538 N N . ARG A 1 73 ? 9.644 -5.775 -17.683 1.00 95.88 73 ARG A N 1
ATOM 539 C CA . ARG A 1 73 ? 9.076 -4.418 -17.729 1.00 95.88 73 ARG A CA 1
ATOM 540 C C . ARG A 1 73 ? 8.358 -4.019 -16.438 1.00 95.88 73 ARG A 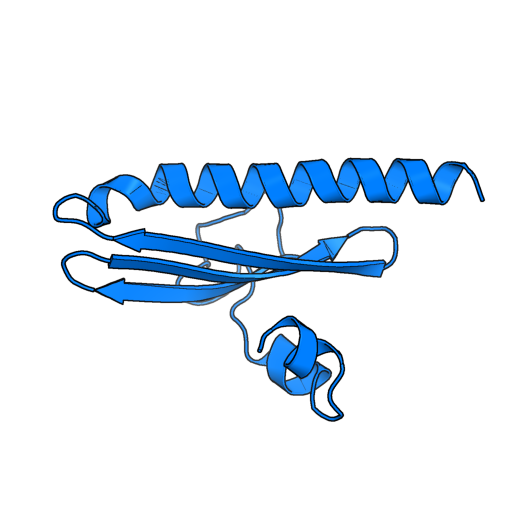C 1
ATOM 542 O O . ARG A 1 73 ? 7.597 -3.056 -16.431 1.00 95.88 73 ARG A O 1
ATOM 549 N N . ALA A 1 74 ? 8.566 -4.734 -15.330 1.00 96.75 74 ALA A N 1
ATOM 550 C CA . ALA A 1 74 ? 7.885 -4.438 -14.067 1.00 96.75 74 ALA A CA 1
ATOM 551 C C . ALA A 1 74 ? 8.149 -3.005 -13.578 1.00 96.75 74 ALA A C 1
ATOM 553 O O . ALA A 1 74 ? 7.275 -2.372 -12.995 1.00 96.75 74 ALA A O 1
ATOM 554 N N . MET A 1 75 ? 9.323 -2.440 -13.862 1.00 94.06 75 MET A N 1
ATOM 555 C CA . MET A 1 75 ? 9.643 -1.060 -13.486 1.00 94.06 75 MET A CA 1
ATOM 556 C C . MET A 1 75 ? 8.713 -0.020 -14.131 1.00 94.06 75 MET A C 1
ATOM 558 O O . MET A 1 75 ? 8.423 1.004 -13.509 1.00 94.06 75 MET A O 1
ATOM 562 N N . GLU A 1 76 ? 8.191 -0.304 -15.325 1.00 96.12 76 GLU A N 1
ATOM 563 C CA . GLU A 1 76 ? 7.256 0.560 -16.055 1.00 96.12 76 GLU A CA 1
ATOM 564 C C . GLU A 1 76 ? 5.834 0.491 -15.476 1.00 96.12 76 GLU A C 1
ATOM 566 O O . GLU A 1 76 ? 5.047 1.426 -15.626 1.00 96.12 76 GLU A O 1
ATOM 571 N N . SER A 1 77 ? 5.497 -0.582 -14.752 1.00 95.81 77 SER A N 1
ATOM 572 C CA . SER A 1 77 ? 4.135 -0.821 -14.270 1.00 95.81 77 SER A CA 1
ATOM 573 C C . SER A 1 77 ? 3.760 0.004 -13.039 1.00 95.81 77 SER A C 1
ATOM 575 O O . SER A 1 77 ? 2.623 -0.082 -12.589 1.00 95.81 77 SER A O 1
ATOM 577 N N . GLY A 1 78 ? 4.680 0.793 -12.470 1.00 95.12 78 GLY A N 1
ATOM 578 C CA . GLY A 1 78 ? 4.475 1.481 -11.190 1.00 95.12 78 GLY A CA 1
ATOM 579 C C . GLY A 1 78 ? 3.208 2.341 -11.141 1.00 95.12 78 GLY A C 1
ATOM 580 O O . GLY A 1 78 ? 2.432 2.222 -10.199 1.00 95.12 78 GLY A O 1
ATOM 581 N N . LYS A 1 79 ? 2.955 3.151 -12.178 1.00 95.81 79 LYS A N 1
ATOM 582 C CA . LYS A 1 79 ? 1.747 3.996 -12.246 1.00 95.81 79 LYS A CA 1
ATOM 583 C C . LYS A 1 79 ? 0.465 3.177 -12.394 1.00 95.81 79 LYS A C 1
ATOM 585 O O . LYS A 1 79 ? -0.532 3.494 -11.760 1.00 95.81 79 LYS A O 1
ATOM 590 N N . ALA A 1 80 ? 0.494 2.131 -13.220 1.00 96.94 80 ALA A N 1
ATOM 591 C CA . ALA A 1 80 ? -0.658 1.252 -13.413 1.00 96.94 80 ALA A CA 1
ATOM 592 C C . ALA A 1 80 ? 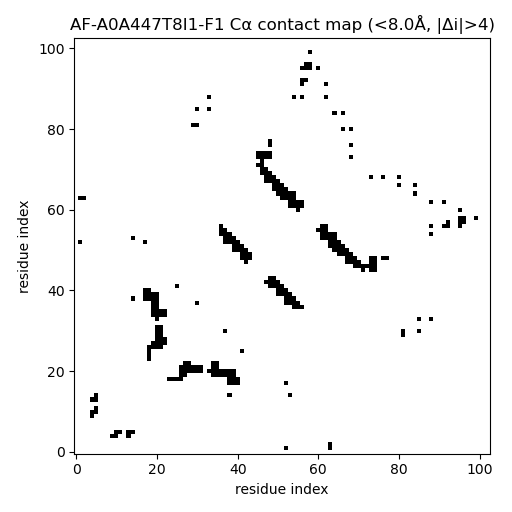-0.975 0.460 -12.135 1.00 96.9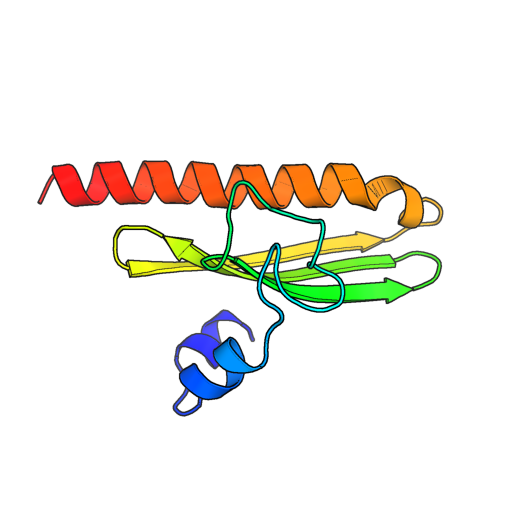4 80 ALA A C 1
ATOM 594 O O . ALA A 1 80 ? -2.135 0.308 -11.771 1.00 96.94 80 ALA A O 1
ATOM 595 N N . LEU A 1 81 ? 0.062 0.008 -11.424 1.00 97.31 81 LEU A N 1
ATOM 596 C CA . LEU A 1 81 ? -0.071 -0.665 -10.138 1.00 97.31 81 LEU A CA 1
ATOM 597 C C . LEU A 1 81 ? -0.716 0.255 -9.095 1.00 97.31 81 LEU A C 1
ATOM 599 O O . LEU A 1 81 ? -1.603 -0.183 -8.369 1.00 97.31 81 LEU A O 1
ATOM 603 N N . ASP A 1 82 ? -0.304 1.526 -9.057 1.00 97.69 82 ASP A N 1
ATOM 604 C CA . ASP A 1 82 ? -0.906 2.532 -8.178 1.00 97.69 82 ASP A CA 1
ATOM 605 C C . ASP A 1 82 ? -2.375 2.769 -8.527 1.00 97.69 82 ASP A C 1
ATOM 607 O O . ASP A 1 82 ? -3.222 2.721 -7.641 1.00 97.69 82 ASP A O 1
ATOM 611 N N . ALA A 1 83 ? -2.698 2.934 -9.810 1.00 97.94 83 ALA A N 1
ATOM 612 C CA . ALA A 1 83 ? -4.080 3.116 -10.248 1.00 97.94 83 ALA A CA 1
ATOM 613 C C . ALA A 1 83 ? -4.981 1.949 -9.808 1.00 97.94 83 ALA A C 1
ATOM 615 O O . ALA A 1 83 ? -6.007 2.172 -9.177 1.00 97.94 83 ALA A O 1
ATOM 616 N N . VAL A 1 84 ? -4.555 0.700 -10.025 1.00 97.69 84 VAL A N 1
ATOM 617 C CA . VAL A 1 84 ? -5.339 -0.481 -9.621 1.00 97.69 84 VAL A CA 1
ATOM 618 C C . VAL A 1 84 ? -5.537 -0.545 -8.103 1.00 97.69 84 VAL A C 1
ATOM 620 O O . VAL A 1 84 ? -6.626 -0.873 -7.635 1.00 97.69 84 VAL A O 1
ATOM 623 N N . VAL A 1 85 ? -4.508 -0.228 -7.311 1.00 98.12 85 VAL A N 1
ATOM 624 C CA . VAL A 1 85 ? -4.633 -0.185 -5.845 1.00 98.12 85 VAL A CA 1
ATOM 625 C C . VAL A 1 85 ? -5.610 0.910 -5.407 1.00 98.12 85 VAL A C 1
ATOM 627 O O . VAL A 1 85 ? -6.430 0.665 -4.518 1.00 98.12 85 VAL A O 1
ATOM 630 N N . ALA A 1 86 ? -5.546 2.088 -6.031 1.00 97.94 86 ALA A N 1
ATOM 631 C CA . ALA A 1 86 ? -6.456 3.192 -5.753 1.00 97.94 86 ALA A CA 1
ATOM 632 C C . ALA A 1 86 ? -7.909 2.829 -6.083 1.00 97.94 86 ALA A C 1
ATOM 634 O O . ALA A 1 86 ? -8.787 2.966 -5.229 1.00 97.94 86 ALA A O 1
ATOM 635 N N . ASP A 1 87 ? -8.143 2.270 -7.267 1.00 97.56 87 ASP A N 1
ATOM 636 C CA . ASP A 1 87 ? -9.469 1.863 -7.727 1.00 97.56 87 ASP A CA 1
ATOM 637 C C . ASP A 1 87 ? -10.090 0.807 -6.803 1.00 97.56 87 ASP A C 1
ATOM 639 O O . ASP A 1 87 ? -11.254 0.927 -6.415 1.00 97.56 87 ASP A O 1
ATOM 643 N N . LEU A 1 88 ? -9.309 -0.192 -6.373 1.00 97.12 88 LEU A N 1
ATOM 644 C CA . LEU A 1 88 ? -9.768 -1.208 -5.420 1.00 97.12 88 LEU A CA 1
ATOM 645 C C . LEU A 1 88 ? -10.165 -0.600 -4.068 1.00 97.12 88 LEU A C 1
ATOM 647 O O . LEU A 1 88 ? -11.201 -0.964 -3.505 1.00 97.12 88 LEU A O 1
ATOM 651 N N . ALA A 1 89 ? -9.362 0.327 -3.542 1.00 97.31 89 ALA A N 1
ATOM 652 C CA . ALA A 1 89 ? -9.644 0.990 -2.272 1.00 97.31 89 ALA A CA 1
ATOM 653 C C . ALA A 1 89 ? -10.923 1.842 -2.345 1.00 97.31 89 ALA A C 1
ATOM 655 O O . ALA A 1 89 ? -11.768 1.781 -1.443 1.00 97.31 89 ALA A O 1
ATOM 656 N N . LEU A 1 90 ? -11.095 2.596 -3.433 1.00 95.69 90 LEU A N 1
ATOM 657 C CA . LEU A 1 90 ? -12.267 3.441 -3.657 1.00 95.69 90 LEU A CA 1
ATOM 658 C C . LEU A 1 90 ? -13.536 2.609 -3.866 1.00 95.69 90 LEU A C 1
ATOM 660 O O . LEU A 1 90 ? -14.541 2.868 -3.201 1.00 95.69 90 LEU A O 1
ATOM 664 N N . ALA A 1 91 ? -13.480 1.570 -4.704 1.00 95.25 91 ALA A N 1
ATOM 665 C CA . ALA A 1 91 ? -14.607 0.671 -4.942 1.00 95.25 91 ALA A CA 1
ATOM 666 C C . ALA A 1 91 ? -15.070 -0.015 -3.646 1.00 95.25 91 ALA A C 1
ATOM 668 O O . ALA A 1 91 ? -16.267 -0.056 -3.348 1.00 95.25 91 ALA A O 1
ATOM 669 N N . PHE A 1 92 ? -14.125 -0.483 -2.825 1.00 95.75 92 PHE A N 1
ATOM 670 C CA . PHE A 1 92 ? -14.433 -1.062 -1.518 1.00 95.75 92 PHE A CA 1
ATOM 671 C C . PHE A 1 92 ? -15.058 -0.043 -0.558 1.00 95.75 92 PHE A C 1
ATOM 673 O O . PHE A 1 92 ? -15.987 -0.368 0.182 1.00 95.75 92 PHE A O 1
ATOM 680 N N . ASN A 1 93 ? -14.589 1.208 -0.573 1.00 93.94 93 ASN A N 1
ATOM 681 C CA . ASN A 1 93 ? -15.171 2.261 0.253 1.00 93.94 93 ASN A CA 1
ATOM 682 C C . ASN A 1 93 ? -16.615 2.596 -0.169 1.00 93.94 93 ASN A C 1
ATOM 684 O O . ASN A 1 93 ? -17.463 2.841 0.687 1.00 93.94 93 ASN A O 1
ATOM 688 N N . THR A 1 94 ? -16.928 2.561 -1.468 1.00 92.44 94 THR A N 1
ATOM 689 C CA . THR A 1 94 ? -18.307 2.728 -1.953 1.00 92.44 94 THR A CA 1
ATOM 690 C C . THR A 1 94 ? -19.227 1.609 -1.457 1.00 92.44 94 THR A C 1
ATOM 692 O O . THR A 1 94 ? -20.337 1.892 -1.005 1.00 92.44 94 THR A O 1
ATOM 695 N N . ASP A 1 95 ? -18.774 0.353 -1.493 1.00 90.62 95 ASP A N 1
ATOM 696 C CA . ASP A 1 95 ? -19.522 -0.784 -0.936 1.00 90.62 95 ASP A CA 1
ATOM 697 C C . ASP A 1 95 ? -19.767 -0.627 0.576 1.00 90.62 95 ASP A C 1
ATOM 699 O O . ASP A 1 95 ? -20.893 -0.769 1.058 1.00 90.62 95 ASP A O 1
ATOM 703 N N . ALA A 1 96 ? -18.730 -0.237 1.320 1.00 86.00 96 ALA A N 1
ATOM 704 C CA . ALA A 1 96 ? -18.806 0.080 2.745 1.00 86.00 96 ALA A CA 1
ATOM 705 C C . ALA A 1 96 ? -19.869 1.130 3.076 1.00 86.00 96 ALA A C 1
ATOM 707 O O . ALA A 1 96 ? -20.705 0.923 3.958 1.00 86.00 96 ALA A O 1
ATOM 708 N N . MET A 1 97 ? -19.897 2.229 2.327 1.00 88.00 97 MET A N 1
ATOM 709 C CA . MET A 1 97 ? -20.891 3.279 2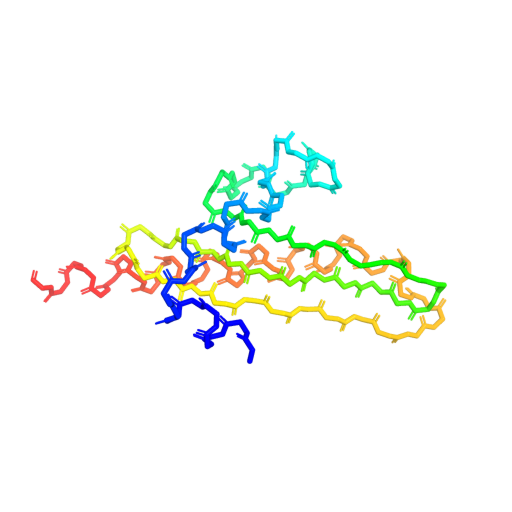.539 1.00 88.00 97 MET A CA 1
ATOM 710 C C . MET A 1 97 ? -22.320 2.793 2.260 1.00 88.00 97 MET A C 1
ATOM 712 O O . MET A 1 97 ? -23.231 3.116 3.022 1.00 88.00 97 MET A O 1
ATOM 716 N N . ARG A 1 98 ? -22.524 1.972 1.220 1.00 87.06 98 ARG A N 1
ATOM 717 C CA . ARG A 1 98 ? -23.841 1.388 0.902 1.00 87.06 98 ARG A CA 1
ATOM 718 C C . ARG A 1 98 ? -24.331 0.422 1.982 1.00 87.06 98 ARG A C 1
ATOM 720 O O . ARG A 1 98 ? -25.515 0.420 2.299 1.00 87.06 98 ARG A O 1
ATOM 727 N N . SER A 1 99 ? -23.432 -0.381 2.550 1.00 78.88 99 SER A N 1
ATOM 728 C CA . SER A 1 99 ? -23.753 -1.325 3.631 1.00 78.88 99 SER A CA 1
ATOM 729 C C . SER A 1 99 ? -24.123 -0.616 4.937 1.00 78.88 99 SER A C 1
ATOM 731 O O . SER A 1 99 ? -25.019 -1.068 5.647 1.00 78.88 99 SER A O 1
ATOM 733 N N . SER A 1 100 ? -23.474 0.515 5.234 1.00 75.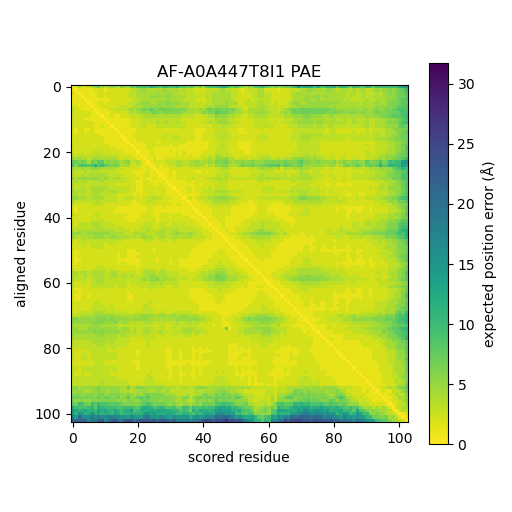31 100 SER A N 1
ATOM 734 C CA . SER A 1 100 ? -23.775 1.339 6.412 1.00 75.31 100 SER A CA 1
ATOM 735 C C . SER A 1 100 ? -25.136 2.036 6.304 1.00 75.31 100 SER A C 1
ATOM 737 O O . SER A 1 100 ? -25.911 2.014 7.250 1.00 75.31 100 SER A O 1
ATOM 739 N N . ALA A 1 101 ? -25.483 2.567 5.126 1.00 76.38 101 ALA A N 1
ATOM 740 C CA . ALA A 1 101 ? -26.758 3.257 4.899 1.00 76.38 101 ALA A CA 1
ATOM 741 C C . ALA A 1 101 ? -28.006 2.352 4.977 1.00 76.38 101 ALA A C 1
ATOM 743 O O . ALA A 1 101 ? -29.126 2.855 4.995 1.00 76.38 101 ALA A O 1
ATOM 744 N N . LYS A 1 102 ? -27.829 1.024 4.975 1.00 68.50 102 LYS A N 1
ATOM 745 C CA . LYS A 1 102 ? -28.919 0.039 5.061 1.00 68.50 102 LYS A CA 1
ATOM 746 C C . LYS A 1 102 ? -29.150 -0.484 6.491 1.00 68.50 102 LYS A C 1
ATOM 748 O O . LYS A 1 102 ? -30.040 -1.311 6.677 1.00 68.50 102 LYS A O 1
ATOM 753 N N . ARG A 1 103 ? -28.333 -0.076 7.467 1.00 58.94 103 ARG A N 1
ATOM 754 C CA . ARG A 1 103 ? -28.455 -0.488 8.875 1.00 58.94 103 ARG A CA 1
ATOM 755 C C . ARG A 1 103 ? -29.201 0.533 9.712 1.00 58.94 103 ARG A C 1
ATOM 757 O O . ARG A 1 103 ? -29.161 1.727 9.351 1.00 58.94 103 ARG A O 1
#

Solvent-accessible surface area (backbone atoms only — not comparable to full-atom values): 5734 Å² total; per-residue (Å²): 103,71,74,54,46,67,72,40,97,58,23,65,62,57,55,67,71,33,40,31,22,42,65,28,83,99,27,34,91,37,58,66,92,62,23,76,43,29,27,39,45,79,47,78,54,83,38,29,32,36,40,39,39,40,34,55,33,92,72,70,51,72,47,80,49,77,48,77,40,77,39,91,59,17,75,74,41,54,66,59,53,48,50,53,54,51,51,52,50,52,54,50,31,55,52,39,52,57,60,55,75,75,106
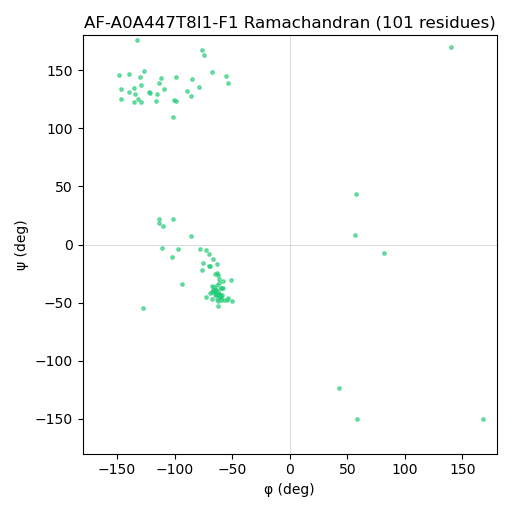
InterPro domains:
  IPR000667 Peptidase S13, D-Ala-D-Ala carboxypeptidase C [PF02113] (2-80)
  IPR000667 Peptidase S13, D-Ala-D-Ala carboxypeptidase C [PTHR30023] (1-89)
  IPR012338 Beta-lactamase/transpeptidase-like [G3DSA:3.40.710.10] (1-90)
  IPR012338 Beta-lactamase/transpeptidase-like [SSF56601] (2-88)

Foldseek 3Di:
DQVVCCVDPCVPVVQVPFDAACVDDPRVPADVVQGRQDGWDWDDDQFKTWIWHWGQAPLRDIDTDIDMGGGNCNVVCVVVSRVVVNVVNVVVNVVSVVVVVVD

Radius of gyration: 14.22 Å; Cα contacts (8 Å, |Δi|>4): 160; chains: 1; bounding box: 44×25×37 Å

Mean predicted aligned error: 3.36 Å

Secondary structure (DSSP, 8-state):
-HHHHTTSTTHHHHHHTSPBTTTSGGGTTS-TTTGGGEEEEEEEETTEEEEEEEEE-TTS-EEEEEEEEESTTGGGGHHHHHHHHHHHHHHHHHHHHHHHTT-

pLDDT: mean 94.3, std 5.95, range [58.94, 98.25]